Protein AF-V9QMD9-F1 (afdb_monomer_lite)

InterPro domains:
  IPR020828 Glyceraldehyde 3-phosphate dehydrogenase, NAD(P) binding domain [SM00846] (1-86)
  IPR020831 Glyceraldehyde/Erythrose phosphate dehy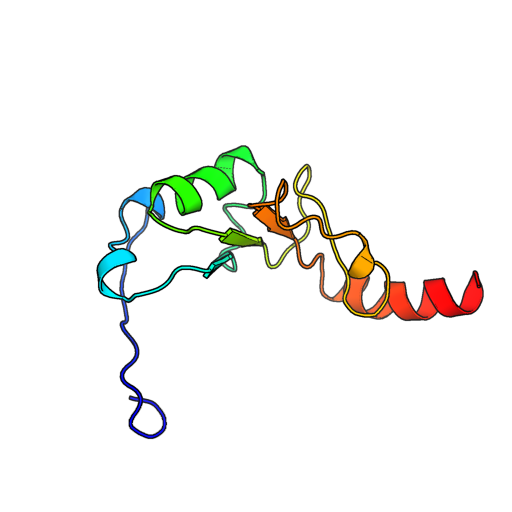drogenase family [PR00078] (44-57)
  IPR020831 Glyceraldehyde/Erythrose phosphate dehydrogenase family [PR00078] (80-98)
  IPR020831 Glyceraldehyde/Erythrose phosphate dehydrogenase family [PTHR10836] (4-100)
  IPR036291 NAD(P)-binding domain superfamily [SSF51735] (3-100)

Structure (mmCIF, N/CA/C/O backbone):
data_AF-V9QMD9-F1
#
_entry.id   AF-V9QMD9-F1
#
loop_
_atom_site.group_PDB
_atom_site.id
_atom_site.type_symbol
_atom_site.label_atom_id
_atom_site.label_alt_id
_atom_site.label_comp_id
_atom_site.label_asym_id
_atom_site.label_entity_id
_atom_site.label_seq_id
_atom_site.pdbx_PDB_ins_code
_atom_site.Cartn_x
_atom_site.Cartn_y
_atom_site.Cartn_z
_atom_site.occupancy
_atom_site.B_iso_or_equiv
_atom_site.auth_seq_id
_atom_site.auth_comp_id
_atom_site.auth_asym_id
_atom_site.auth_atom_id
_atom_site.pdbx_PDB_model_num
ATOM 1 N N . ILE A 1 1 ? 18.654 -17.700 -1.577 1.00 89.75 1 ILE A N 1
ATOM 2 C CA . ILE A 1 1 ? 17.765 -18.884 -1.628 1.00 89.75 1 ILE A CA 1
ATOM 3 C C . ILE A 1 1 ? 17.192 -19.076 -0.236 1.00 89.75 1 ILE A C 1
ATOM 5 O O . ILE A 1 1 ? 17.977 -19.088 0.703 1.00 89.75 1 ILE A O 1
ATOM 9 N N . VAL A 1 2 ? 15.874 -19.193 -0.103 1.00 92.44 2 VAL A N 1
ATOM 10 C CA . VAL A 1 2 ? 15.198 -19.529 1.162 1.00 92.44 2 VAL A CA 1
ATOM 11 C C . VAL A 1 2 ? 14.400 -20.793 0.896 1.00 92.44 2 VAL A C 1
ATOM 13 O O . VAL A 1 2 ? 13.594 -20.795 -0.023 1.00 92.44 2 VAL A O 1
ATOM 16 N N . GLU A 1 3 ? 14.681 -21.885 1.607 1.00 90.56 3 GLU A N 1
ATOM 17 C CA . GLU A 1 3 ? 13.949 -23.156 1.448 1.00 90.56 3 GLU A CA 1
ATOM 18 C C . GLU A 1 3 ? 13.804 -23.619 -0.019 1.00 90.56 3 GLU A C 1
ATOM 20 O O . GLU A 1 3 ? 12.745 -24.042 -0.466 1.00 90.56 3 GLU A O 1
ATOM 25 N N . ARG A 1 4 ? 14.898 -23.531 -0.794 1.00 92.69 4 ARG A N 1
ATOM 26 C CA . ARG A 1 4 ? 14.966 -23.836 -2.245 1.00 92.69 4 ARG A CA 1
ATOM 27 C C . ARG A 1 4 ? 14.215 -22.864 -3.163 1.00 92.69 4 ARG A C 1
ATOM 29 O O . ARG A 1 4 ? 14.305 -23.009 -4.379 1.00 92.69 4 ARG A O 1
ATOM 36 N N . LEU A 1 5 ? 13.572 -21.833 -2.626 1.00 92.75 5 LEU A N 1
ATOM 37 C CA . LEU A 1 5 ? 13.007 -20.741 -3.408 1.00 92.75 5 LEU A CA 1
ATOM 38 C C . LEU A 1 5 ? 14.089 -19.708 -3.730 1.00 92.75 5 LEU A C 1
ATOM 40 O O . LEU A 1 5 ? 14.784 -19.177 -2.851 1.00 92.75 5 LEU A O 1
ATOM 44 N N . ALA A 1 6 ? 14.248 -19.432 -5.022 1.00 91.56 6 ALA A N 1
ATOM 45 C CA . ALA A 1 6 ? 15.075 -18.338 -5.495 1.00 91.56 6 ALA A CA 1
ATOM 46 C C . ALA A 1 6 ? 14.313 -17.017 -5.365 1.00 91.56 6 ALA A C 1
ATOM 48 O O . ALA A 1 6 ? 13.160 -16.914 -5.770 1.00 91.56 6 ALA A O 1
ATOM 49 N N . ILE A 1 7 ? 14.975 -16.011 -4.793 1.00 91.94 7 ILE A N 1
ATOM 50 C CA . ILE A 1 7 ? 14.432 -14.664 -4.612 1.00 91.94 7 ILE A CA 1
ATOM 51 C C . ILE A 1 7 ? 15.322 -13.723 -5.412 1.00 91.94 7 ILE A C 1
ATOM 53 O O . ILE A 1 7 ? 16.536 -13.692 -5.196 1.00 91.94 7 ILE A O 1
ATOM 57 N N . SER A 1 8 ? 14.730 -12.976 -6.341 1.00 91.62 8 SER A N 1
ATOM 58 C CA . SER A 1 8 ? 15.444 -11.945 -7.089 1.00 91.62 8 SER A CA 1
ATOM 59 C C . SER A 1 8 ? 15.760 -10.768 -6.172 1.00 91.62 8 SER A C 1
ATOM 61 O O . SER A 1 8 ? 14.860 -10.183 -5.574 1.00 91.62 8 SER A O 1
ATOM 63 N N . VAL A 1 9 ? 17.038 -10.406 -6.089 1.00 92.00 9 VAL A N 1
ATOM 64 C CA . VAL A 1 9 ? 17.502 -9.213 -5.377 1.00 92.00 9 VAL A CA 1
ATOM 65 C C . VAL A 1 9 ? 17.941 -8.199 -6.420 1.00 92.00 9 VAL A C 1
ATOM 67 O O . VAL A 1 9 ? 18.749 -8.511 -7.291 1.00 92.00 9 VAL A O 1
ATOM 70 N N . LEU A 1 10 ? 17.372 -7.001 -6.353 1.00 90.50 10 LEU A N 1
ATOM 71 C CA . LEU A 1 10 ? 17.616 -5.912 -7.293 1.00 90.50 10 LEU A CA 1
ATOM 72 C C . LEU A 1 10 ? 17.969 -4.659 -6.491 1.00 90.50 10 LEU A C 1
ATOM 74 O O . LEU A 1 10 ? 17.418 -4.446 -5.413 1.00 90.50 10 LEU A O 1
ATOM 78 N N . GLN A 1 11 ? 18.846 -3.814 -7.028 1.00 92.44 11 GLN A N 1
ATOM 79 C CA . GLN A 1 11 ? 19.223 -2.549 -6.404 1.00 92.44 11 GLN A CA 1
ATOM 80 C C . GLN A 1 11 ? 19.013 -1.408 -7.393 1.00 92.44 11 GLN A C 1
ATOM 82 O O . GLN A 1 11 ? 19.705 -1.319 -8.401 1.00 92.44 11 GLN A O 1
ATOM 87 N N . TRP A 1 12 ? 18.051 -0.542 -7.087 1.00 90.81 12 TRP A N 1
ATOM 88 C CA . TRP A 1 12 ? 17.675 0.602 -7.913 1.00 90.81 12 TRP A CA 1
ATOM 89 C C . TRP A 1 12 ? 17.209 1.736 -7.012 1.00 90.81 12 TRP A C 1
ATOM 91 O O . TRP A 1 12 ? 16.557 1.495 -5.998 1.00 90.81 12 TRP A O 1
ATOM 101 N N . MET A 1 13 ? 17.519 2.972 -7.396 1.00 89.50 13 MET A N 1
ATOM 102 C CA . MET A 1 13 ? 17.078 4.147 -6.643 1.00 89.50 13 MET A CA 1
ATOM 103 C C . MET A 1 13 ? 15.654 4.564 -7.027 1.00 89.50 13 MET A C 1
ATOM 105 O O . MET A 1 13 ? 14.844 4.896 -6.162 1.00 89.50 13 MET A O 1
ATOM 109 N N . LYS A 1 14 ? 15.323 4.507 -8.322 1.00 90.25 14 LYS A N 1
ATOM 110 C CA . LYS A 1 14 ? 14.003 4.887 -8.826 1.00 90.25 14 LYS A CA 1
ATOM 111 C C . LYS A 1 14 ? 13.116 3.655 -9.008 1.00 90.25 14 LYS A C 1
ATOM 113 O O . LYS A 1 14 ? 13.493 2.733 -9.732 1.00 90.25 14 LYS A O 1
ATOM 118 N N . PRO A 1 15 ? 11.901 3.637 -8.436 1.00 88.56 15 PRO A N 1
ATOM 119 C CA . PRO A 1 15 ? 11.014 2.488 -8.530 1.00 88.56 15 PRO A CA 1
ATOM 120 C C . PRO A 1 15 ? 10.532 2.224 -9.955 1.00 88.56 15 PRO A C 1
ATOM 122 O O . PRO A 1 15 ? 10.291 1.064 -10.271 1.00 88.56 15 PRO A O 1
ATOM 125 N N . ALA A 1 16 ? 10.403 3.247 -10.802 1.00 87.75 16 ALA A N 1
ATOM 126 C CA . ALA A 1 16 ? 9.961 3.091 -12.188 1.00 87.75 16 ALA A CA 1
ATOM 127 C C . ALA A 1 16 ? 10.955 2.294 -13.056 1.00 87.75 16 ALA A C 1
ATOM 129 O O . ALA A 1 16 ? 10.555 1.693 -14.046 1.00 87.75 16 ALA A O 1
ATOM 130 N N . GLU A 1 17 ? 12.232 2.254 -12.671 1.00 90.50 17 GLU A N 1
ATOM 131 C CA . GLU A 1 17 ? 13.298 1.601 -13.442 1.00 90.50 17 GLU A CA 1
ATOM 132 C C . GLU A 1 17 ? 13.481 0.117 -13.071 1.00 90.50 17 GLU A C 1
ATOM 134 O O . GLU A 1 17 ? 14.190 -0.618 -13.755 1.00 90.50 17 GLU A O 1
ATOM 139 N N . ILE A 1 18 ? 12.830 -0.356 -12.001 1.00 89.25 18 ILE A N 1
ATOM 140 C CA . ILE A 1 18 ? 12.978 -1.738 -11.533 1.00 89.25 18 ILE A CA 1
ATOM 141 C C . ILE A 1 18 ? 12.315 -2.698 -12.534 1.00 89.25 18 ILE A C 1
ATOM 143 O O . ILE A 1 18 ? 11.100 -2.607 -12.734 1.00 89.25 18 ILE A O 1
ATOM 147 N N . PRO A 1 19 ? 13.044 -3.685 -13.092 1.00 83.06 19 PRO A N 1
ATOM 148 C CA . PRO A 1 19 ? 12.512 -4.625 -14.079 1.00 83.06 19 PRO A CA 1
ATOM 149 C C . PRO A 1 19 ? 11.638 -5.715 -13.428 1.00 83.06 19 PRO A C 1
ATOM 151 O O . PRO A 1 19 ? 11.953 -6.905 -13.454 1.00 83.06 19 PRO A O 1
ATOM 154 N N . ARG A 1 20 ? 10.504 -5.328 -12.829 1.00 80.62 20 ARG A N 1
ATOM 155 C CA . ARG A 1 20 ? 9.619 -6.228 -12.060 1.00 80.62 20 ARG A CA 1
ATOM 156 C C . ARG A 1 20 ? 9.003 -7.349 -12.888 1.00 80.62 20 ARG A C 1
ATOM 158 O O . ARG A 1 20 ? 8.746 -8.421 -12.345 1.00 80.62 20 ARG A O 1
ATOM 165 N N . GLY A 1 21 ? 8.814 -7.123 -14.190 1.00 71.56 21 GLY A N 1
ATOM 166 C CA . GLY A 1 21 ? 8.334 -8.146 -15.120 1.00 71.56 21 GLY A CA 1
ATOM 167 C C . GLY A 1 21 ? 9.221 -9.395 -15.131 1.00 71.56 21 GLY A C 1
ATOM 168 O O . GLY A 1 21 ? 8.697 -10.502 -15.169 1.00 71.56 21 GLY A O 1
ATOM 169 N N . TYR A 1 22 ? 10.541 -9.228 -14.988 1.00 65.06 22 TYR A N 1
ATOM 170 C CA . TYR A 1 22 ? 11.491 -10.343 -14.908 1.00 65.06 22 TYR A CA 1
ATOM 171 C C . TYR A 1 22 ? 11.359 -11.136 -13.600 1.00 65.06 22 TYR A C 1
ATOM 173 O O . TYR A 1 22 ? 11.486 -12.355 -13.591 1.00 65.06 22 TYR A O 1
ATOM 181 N N . ALA A 1 23 ? 11.062 -10.451 -12.494 1.00 78.94 23 ALA A N 1
ATOM 182 C CA . ALA A 1 23 ? 10.893 -11.070 -11.180 1.00 78.94 23 ALA A CA 1
ATOM 183 C C . ALA A 1 23 ? 9.481 -11.649 -10.948 1.00 78.94 23 ALA A C 1
ATOM 185 O O . ALA A 1 23 ? 9.220 -12.223 -9.893 1.00 78.94 23 ALA A O 1
ATOM 186 N N . GLY A 1 24 ? 8.541 -11.462 -11.886 1.00 82.56 24 GLY A N 1
ATOM 187 C CA . GLY A 1 24 ? 7.148 -11.905 -11.747 1.00 82.56 24 GLY A CA 1
ATOM 188 C C . GLY A 1 24 ? 6.335 -11.155 -10.678 1.00 82.56 24 GLY A C 1
ATOM 189 O O . GLY A 1 24 ? 5.219 -11.565 -10.349 1.00 82.56 24 GLY A O 1
ATOM 190 N N . ALA A 1 25 ? 6.857 -10.052 -10.132 1.00 86.69 25 ALA A N 1
ATOM 191 C CA . ALA A 1 25 ? 6.245 -9.323 -9.023 1.00 86.69 25 ALA A CA 1
ATOM 192 C C . ALA A 1 25 ? 5.090 -8.425 -9.502 1.00 86.69 25 ALA A C 1
ATOM 194 O O . ALA A 1 25 ? 5.305 -7.333 -10.025 1.00 86.69 25 ALA A O 1
ATOM 195 N N . GLN A 1 26 ? 3.846 -8.879 -9.310 1.00 89.12 26 GLN A N 1
ATOM 196 C CA . GLN A 1 26 ? 2.641 -8.138 -9.723 1.00 89.12 26 GLN A CA 1
ATOM 197 C C . GLN A 1 26 ? 2.064 -7.231 -8.628 1.00 89.12 26 GLN A C 1
ATOM 199 O O . GLN A 1 26 ? 1.417 -6.231 -8.935 1.00 89.12 26 GLN A O 1
ATOM 204 N N . LYS A 1 27 ? 2.260 -7.594 -7.359 1.00 91.88 27 LYS A N 1
ATOM 205 C CA . LYS A 1 27 ? 1.839 -6.817 -6.188 1.00 91.88 27 LYS A CA 1
ATOM 206 C C . LYS A 1 27 ? 3.096 -6.360 -5.466 1.00 91.88 27 LYS A C 1
ATOM 208 O O . LYS A 1 27 ? 3.996 -7.173 -5.269 1.00 91.88 27 LYS A O 1
ATOM 213 N N . VAL A 1 28 ? 3.156 -5.087 -5.106 1.00 93.94 28 VAL A N 1
ATOM 214 C CA . VAL A 1 28 ? 4.330 -4.490 -4.470 1.00 93.94 28 VAL A CA 1
ATOM 215 C C . VAL A 1 28 ? 3.947 -3.921 -3.115 1.00 93.94 28 VAL A C 1
ATOM 217 O O . VAL A 1 28 ? 2.925 -3.253 -2.996 1.00 93.94 28 VAL A O 1
ATOM 220 N N . ASP A 1 29 ? 4.780 -4.192 -2.120 1.00 95.31 29 ASP A N 1
ATOM 221 C CA . ASP A 1 29 ? 4.758 -3.512 -0.830 1.00 95.31 29 ASP A CA 1
ATOM 222 C C . ASP A 1 29 ? 5.753 -2.343 -0.888 1.00 95.31 29 ASP A C 1
ATOM 224 O O . ASP A 1 29 ? 6.933 -2.521 -1.205 1.00 95.31 29 ASP A O 1
ATOM 228 N N . GLU A 1 30 ? 5.250 -1.133 -0.686 1.00 95.62 30 GLU A N 1
ATOM 229 C CA . GLU A 1 30 ? 6.031 0.088 -0.570 1.00 95.62 30 GLU A CA 1
ATOM 230 C C . GLU A 1 30 ? 6.363 0.287 0.907 1.00 95.62 30 GLU A C 1
ATOM 232 O O . GLU A 1 30 ? 5.569 0.835 1.673 1.00 95.62 30 GLU A O 1
ATOM 237 N N . SER A 1 31 ? 7.551 -0.178 1.288 1.00 96.25 31 SER A N 1
ATOM 238 C CA . SER A 1 31 ? 8.047 -0.113 2.665 1.00 96.25 31 SER A CA 1
ATOM 239 C C . SER A 1 31 ? 9.281 0.780 2.822 1.00 96.25 31 SER A C 1
ATOM 241 O O . SER A 1 31 ? 9.995 0.691 3.820 1.00 96.25 31 SER A O 1
ATOM 243 N N . THR A 1 32 ? 9.566 1.639 1.838 1.00 95.25 32 THR A N 1
ATOM 244 C CA . THR A 1 32 ? 10.666 2.615 1.918 1.00 95.25 32 THR A CA 1
ATOM 245 C C . THR A 1 32 ? 10.270 3.858 2.710 1.00 95.25 32 THR A C 1
ATOM 247 O O . THR A 1 32 ? 11.140 4.551 3.232 1.00 95.25 32 THR A O 1
ATOM 250 N N . GLY A 1 33 ? 8.968 4.161 2.791 1.00 94.12 33 GLY A N 1
ATOM 251 C CA . GLY A 1 33 ? 8.449 5.351 3.464 1.00 94.12 33 GLY A CA 1
ATOM 252 C C . GLY A 1 33 ? 8.529 6.630 2.624 1.00 94.12 33 GLY A C 1
ATOM 253 O O . GLY A 1 33 ? 8.197 7.708 3.115 1.00 94.12 33 GLY A O 1
ATOM 254 N N . VAL A 1 34 ? 8.972 6.539 1.366 1.00 94.31 34 VAL A N 1
ATOM 255 C CA . VAL A 1 34 ? 9.171 7.697 0.477 1.00 94.31 34 VAL A CA 1
ATOM 256 C C . VAL A 1 34 ? 7.971 7.919 -0.448 1.00 94.31 34 VAL A C 1
ATOM 258 O O . VAL A 1 34 ? 7.628 9.067 -0.758 1.00 94.31 34 VAL A O 1
ATOM 261 N N . TYR A 1 35 ? 7.304 6.843 -0.875 1.00 95.00 35 TYR A N 1
ATOM 262 C CA . TYR A 1 35 ? 6.262 6.871 -1.905 1.00 95.00 35 TYR A CA 1
ATOM 263 C C . TYR A 1 35 ? 4.869 6.704 -1.293 1.00 95.00 35 TYR A C 1
ATOM 265 O O . TYR A 1 35 ? 4.125 5.789 -1.628 1.00 95.00 35 TYR A O 1
ATOM 273 N N . LEU A 1 36 ? 4.528 7.613 -0.377 1.00 95.94 36 LEU A N 1
ATOM 274 C CA . LEU A 1 36 ? 3.332 7.484 0.457 1.00 95.94 36 LEU A CA 1
ATOM 275 C C . LEU A 1 36 ? 2.048 8.008 -0.188 1.00 95.94 36 LEU A C 1
ATOM 277 O O . LEU A 1 36 ? 0.974 7.558 0.195 1.00 95.94 36 LEU A O 1
ATOM 281 N N . SER A 1 37 ? 2.127 8.962 -1.118 1.00 96.19 37 SER A N 1
ATOM 282 C CA . SER A 1 37 ? 0.941 9.523 -1.779 1.00 96.19 37 SER A CA 1
ATOM 283 C C . SER A 1 37 ? 0.547 8.745 -3.030 1.00 96.19 37 SER A C 1
ATOM 285 O O . SER A 1 37 ? 1.384 8.042 -3.598 1.00 96.19 37 SER A O 1
ATOM 287 N N . ILE A 1 38 ? -0.685 8.919 -3.517 1.00 95.31 38 ILE A N 1
ATOM 288 C CA . ILE A 1 38 ? -1.147 8.304 -4.776 1.00 95.31 38 ILE A CA 1
ATOM 289 C C . ILE A 1 38 ? -0.200 8.663 -5.926 1.00 95.31 38 ILE A C 1
ATOM 291 O O . ILE A 1 38 ? 0.226 7.785 -6.678 1.00 95.31 38 ILE A O 1
ATOM 295 N N . GLU A 1 39 ? 0.168 9.940 -6.044 1.00 95.06 39 GLU A N 1
ATOM 296 C CA . GLU A 1 39 ? 1.064 10.430 -7.097 1.00 95.06 39 GLU A CA 1
ATOM 297 C C . GLU A 1 39 ? 2.435 9.744 -7.041 1.00 95.06 39 GLU A C 1
ATOM 299 O O . GLU A 1 39 ? 2.901 9.189 -8.036 1.00 95.06 39 GLU A O 1
ATOM 304 N N . LYS A 1 40 ? 3.067 9.710 -5.862 1.00 94.75 40 LYS A N 1
ATOM 305 C CA . LYS A 1 40 ? 4.389 9.096 -5.707 1.00 94.75 40 LYS A CA 1
ATOM 306 C C . LYS A 1 40 ? 4.325 7.581 -5.891 1.00 94.75 40 LYS A C 1
ATOM 308 O O . LYS A 1 40 ? 5.153 7.012 -6.602 1.00 94.75 40 LYS A O 1
ATOM 313 N N . ALA A 1 41 ? 3.329 6.924 -5.301 1.00 95.44 41 ALA A N 1
ATOM 314 C CA . ALA A 1 41 ? 3.133 5.483 -5.414 1.00 95.44 41 ALA A CA 1
ATOM 315 C C . ALA A 1 41 ? 2.793 5.043 -6.851 1.00 95.44 41 ALA A C 1
ATOM 317 O O . ALA A 1 41 ? 3.098 3.916 -7.247 1.00 95.44 41 ALA A O 1
ATOM 318 N N . SER A 1 42 ? 2.244 5.940 -7.677 1.00 93.75 42 SER A N 1
ATOM 319 C CA . SER A 1 42 ? 1.992 5.673 -9.099 1.00 93.75 42 SER A CA 1
ATOM 320 C C . SER A 1 42 ? 3.274 5.381 -9.885 1.00 93.75 42 SER A C 1
ATOM 322 O O . SER A 1 42 ? 3.222 4.641 -10.866 1.00 93.75 42 SER A O 1
ATOM 324 N N . ALA A 1 43 ? 4.443 5.848 -9.427 1.00 93.25 43 ALA A N 1
ATOM 325 C CA . ALA A 1 43 ? 5.729 5.477 -10.023 1.00 93.25 43 ALA A CA 1
ATOM 326 C C . ALA A 1 43 ? 6.014 3.963 -9.929 1.00 93.25 43 ALA A C 1
ATOM 328 O O . ALA A 1 43 ? 6.682 3.399 -10.796 1.00 93.25 43 ALA A O 1
ATOM 329 N N . LEU A 1 44 ? 5.486 3.275 -8.907 1.00 92.69 44 LEU A N 1
ATOM 330 C CA . LEU A 1 44 ? 5.600 1.819 -8.789 1.00 92.69 44 LEU A CA 1
ATOM 331 C C . LEU A 1 44 ? 4.686 1.098 -9.792 1.00 92.69 44 LEU A C 1
ATOM 333 O O . LEU A 1 44 ? 5.086 0.072 -10.343 1.00 92.69 44 LEU A O 1
ATOM 337 N N . ILE A 1 45 ? 3.498 1.652 -10.063 1.00 92.31 45 ILE A N 1
ATOM 338 C CA . ILE A 1 45 ? 2.576 1.150 -11.095 1.00 92.31 45 ILE A CA 1
ATOM 339 C C . ILE A 1 45 ? 3.190 1.317 -12.489 1.00 92.31 45 ILE A C 1
ATOM 341 O O . ILE A 1 45 ? 3.220 0.367 -13.269 1.00 92.31 45 ILE A O 1
ATOM 345 N N . GLN A 1 46 ? 3.761 2.491 -12.778 1.00 90.00 46 GLN A N 1
ATOM 346 C CA . GLN A 1 46 ? 4.502 2.746 -14.020 1.00 90.00 46 GLN A CA 1
ATOM 347 C C . GLN A 1 46 ? 5.691 1.788 -14.183 1.00 90.00 46 GLN A C 1
ATOM 349 O O . GLN A 1 46 ? 5.948 1.307 -15.281 1.00 90.00 46 GLN A O 1
ATOM 354 N N . GLY A 1 47 ? 6.356 1.433 -13.079 1.00 87.44 47 GLY A N 1
ATOM 355 C CA . GLY A 1 47 ? 7.399 0.404 -13.027 1.00 87.44 47 GLY A CA 1
ATOM 356 C C . GLY A 1 47 ? 6.897 -1.045 -13.136 1.00 87.44 47 GLY A C 1
ATOM 357 O O . GLY A 1 47 ? 7.618 -1.970 -12.749 1.00 87.44 47 GLY A O 1
ATOM 358 N N . GLY A 1 48 ? 5.660 -1.260 -13.594 1.00 88.62 48 GLY A N 1
ATOM 359 C CA . GLY A 1 48 ? 5.094 -2.572 -13.910 1.00 88.62 48 GLY A CA 1
ATOM 360 C C . GLY A 1 48 ? 4.333 -3.264 -12.777 1.00 88.62 48 GLY A C 1
ATOM 361 O O . GLY A 1 48 ? 3.889 -4.399 -12.961 1.00 88.62 48 GLY A O 1
ATOM 362 N N . ALA A 1 49 ? 4.158 -2.627 -11.613 1.00 91.88 49 ALA A N 1
ATOM 363 C CA . ALA A 1 49 ? 3.293 -3.174 -10.571 1.00 91.88 49 ALA A CA 1
ATOM 364 C C . ALA A 1 49 ? 1.817 -3.073 -10.989 1.00 91.88 49 ALA A C 1
ATOM 366 O O . ALA A 1 49 ? 1.365 -2.044 -11.481 1.00 91.88 49 ALA A O 1
ATOM 367 N N . LYS A 1 50 ? 1.029 -4.123 -10.745 1.00 92.25 50 LYS A N 1
ATOM 368 C CA . LYS A 1 50 ? -0.430 -4.080 -10.943 1.00 92.25 50 LYS A CA 1
ATOM 369 C C . LYS A 1 50 ? -1.152 -3.491 -9.737 1.00 92.25 50 LYS A C 1
ATOM 371 O O . LYS A 1 50 ? -2.226 -2.915 -9.886 1.00 92.25 50 LYS A O 1
ATOM 376 N N . ARG A 1 51 ? -0.598 -3.696 -8.538 1.00 93.94 51 ARG A N 1
ATOM 377 C CA . ARG A 1 51 ? -1.122 -3.162 -7.276 1.00 93.94 51 ARG A CA 1
ATOM 378 C C . ARG A 1 51 ? 0.009 -2.800 -6.328 1.00 93.94 51 ARG A C 1
ATOM 380 O O . ARG A 1 51 ? 1.035 -3.484 -6.317 1.00 93.94 51 ARG A O 1
ATOM 387 N N . VAL A 1 52 ? -0.221 -1.780 -5.512 1.00 95.81 52 VAL A N 1
ATOM 388 C CA . VAL A 1 52 ? 0.718 -1.298 -4.496 1.00 95.81 52 VAL A CA 1
ATOM 389 C C . VAL A 1 52 ? 0.016 -1.237 -3.144 1.00 95.81 52 VAL A C 1
ATOM 391 O O . VAL A 1 52 ? -1.100 -0.728 -3.042 1.00 95.81 52 VAL A O 1
ATOM 394 N N . VAL A 1 53 ? 0.677 -1.756 -2.114 1.00 97.06 53 VAL A N 1
ATOM 395 C CA . VAL A 1 53 ? 0.304 -1.566 -0.712 1.00 97.06 53 VAL A CA 1
ATOM 396 C C . VAL A 1 53 ? 1.364 -0.680 -0.077 1.00 97.06 53 VAL A C 1
ATOM 398 O O . VAL A 1 53 ? 2.537 -1.012 -0.131 1.00 97.06 53 VAL A O 1
ATOM 401 N N . VAL A 1 54 ? 0.969 0.446 0.500 1.00 97.69 54 VAL A N 1
ATOM 402 C CA . VAL A 1 54 ? 1.858 1.342 1.241 1.00 97.69 54 VAL A CA 1
ATOM 403 C C . VAL A 1 54 ? 1.881 0.907 2.703 1.00 97.69 54 VAL A C 1
ATOM 405 O O . VAL A 1 54 ? 0.827 0.799 3.332 1.00 97.69 54 VAL A O 1
ATOM 408 N N . SER A 1 55 ? 3.066 0.669 3.267 1.00 97.06 55 SER A N 1
ATOM 409 C CA . SER A 1 55 ? 3.221 0.128 4.627 1.00 97.06 55 SER A CA 1
ATOM 410 C C . SER A 1 55 ? 3.126 1.182 5.744 1.00 97.06 55 SER A C 1
ATOM 412 O O . SER A 1 55 ? 3.530 0.927 6.881 1.00 97.06 55 SER A O 1
ATOM 414 N N . ALA A 1 56 ? 2.676 2.392 5.419 1.00 95.50 56 ALA A N 1
ATOM 415 C CA . ALA A 1 56 ? 2.661 3.542 6.312 1.00 95.50 56 ALA A CA 1
ATOM 416 C C . ALA A 1 56 ? 1.439 4.439 6.046 1.00 95.50 56 ALA A C 1
ATOM 418 O O . ALA A 1 56 ? 0.818 4.335 4.979 1.00 95.50 56 ALA A O 1
ATOM 419 N N . PRO A 1 57 ? 1.088 5.335 6.992 1.00 94.00 57 PRO A N 1
ATOM 420 C CA . PRO A 1 57 ? 0.044 6.328 6.784 1.00 94.00 57 PRO A CA 1
ATOM 421 C C . PRO A 1 57 ? 0.289 7.157 5.532 1.00 94.00 57 PRO A C 1
ATOM 423 O O . PRO A 1 57 ? 1.412 7.579 5.255 1.00 94.00 57 PRO A O 1
ATOM 426 N N . SER A 1 58 ? -0.792 7.415 4.810 1.00 94.00 58 SER A N 1
ATOM 427 C CA . SER A 1 58 ? -0.780 8.216 3.599 1.00 94.00 58 SER A CA 1
ATOM 428 C C . SER A 1 58 ? -1.709 9.419 3.748 1.00 94.00 58 SER A C 1
ATOM 430 O O . SER A 1 58 ? -2.734 9.302 4.425 1.00 94.00 58 SER A O 1
ATOM 432 N N . PRO A 1 59 ? -1.379 10.567 3.131 1.00 91.31 59 PRO A N 1
ATOM 433 C CA . PRO A 1 59 ? -2.280 11.714 3.098 1.00 91.31 59 PRO A CA 1
ATOM 434 C C . PRO A 1 59 ? -3.538 11.483 2.242 1.00 91.31 59 PRO A C 1
ATOM 436 O O . PRO A 1 59 ? -4.576 12.064 2.545 1.00 91.31 59 PRO A O 1
ATOM 439 N N . ASP A 1 60 ? -3.457 10.675 1.181 1.00 95.00 60 ASP A N 1
ATOM 440 C CA . ASP A 1 60 ? -4.493 10.571 0.140 1.00 95.00 60 ASP A CA 1
ATOM 441 C C . ASP A 1 60 ? -4.807 9.129 -0.302 1.00 95.00 60 ASP A C 1
ATOM 443 O O . ASP A 1 60 ? -5.869 8.880 -0.874 1.00 95.00 60 ASP A O 1
ATOM 447 N N . VAL A 1 61 ? -3.932 8.159 -0.020 1.00 95.50 61 VAL A N 1
ATOM 448 C CA . VAL A 1 61 ? -4.171 6.748 -0.341 1.00 95.50 61 VAL A CA 1
ATOM 449 C C . VAL A 1 61 ? -5.201 6.159 0.635 1.00 95.50 61 VAL A C 1
ATOM 451 O O . VAL A 1 61 ? -5.009 6.251 1.852 1.00 95.50 61 VAL A O 1
ATOM 454 N N . PRO A 1 62 ? -6.257 5.478 0.142 1.00 96.19 62 PRO A N 1
ATOM 455 C CA . PRO A 1 62 ? -7.222 4.790 0.995 1.00 96.19 62 PRO A CA 1
ATOM 456 C C . PRO A 1 62 ? -6.554 3.808 1.968 1.00 96.19 62 PRO A C 1
ATOM 458 O O . PRO A 1 62 ? -5.776 2.943 1.557 1.00 96.19 62 PRO A O 1
ATOM 461 N N . MET A 1 63 ? -6.867 3.945 3.259 1.00 96.12 63 MET A N 1
ATOM 462 C CA . MET A 1 63 ? -6.270 3.166 4.347 1.00 96.12 63 MET A CA 1
ATOM 463 C C . MET A 1 63 ? -7.203 2.073 4.861 1.00 96.12 63 MET A C 1
ATOM 465 O O . MET A 1 63 ? -8.378 2.318 5.156 1.00 96.12 63 MET A O 1
ATOM 469 N N . PHE A 1 64 ? -6.643 0.881 5.046 1.00 97.44 64 PHE A N 1
ATOM 470 C CA . PHE A 1 64 ? -7.367 -0.282 5.538 1.00 97.44 64 PHE A CA 1
ATOM 471 C C . PHE A 1 64 ? -6.633 -0.942 6.698 1.00 97.44 64 PHE A C 1
ATOM 473 O O . PHE A 1 64 ? -5.406 -1.005 6.729 1.00 97.44 64 PHE A O 1
ATOM 480 N N . VAL A 1 65 ? -7.419 -1.441 7.646 1.00 97.25 65 VAL A N 1
ATOM 481 C CA . VAL A 1 65 ? -6.981 -2.274 8.759 1.00 97.25 65 VAL A CA 1
ATOM 482 C C . VAL A 1 65 ? -7.748 -3.584 8.688 1.00 97.25 65 VAL A C 1
ATOM 484 O O . VAL A 1 65 ? -8.984 -3.617 8.683 1.00 97.25 65 VAL A O 1
ATOM 487 N N . MET A 1 66 ? -6.990 -4.675 8.645 1.00 96.00 66 MET A N 1
ATOM 488 C CA . MET A 1 66 ? -7.540 -6.023 8.647 1.00 96.00 66 MET A CA 1
ATOM 489 C C . MET A 1 66 ? -8.263 -6.296 9.971 1.00 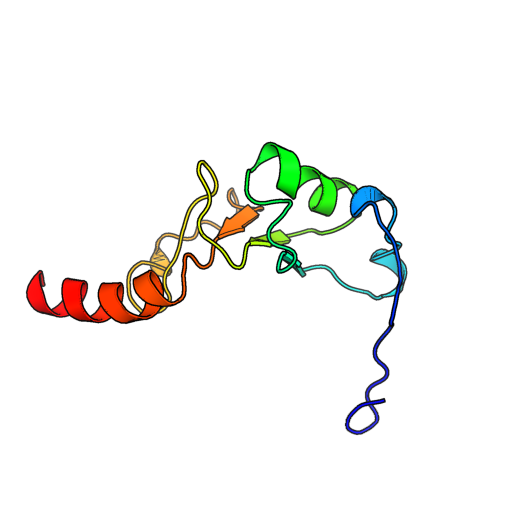96.00 66 MET A C 1
ATOM 491 O O . MET A 1 66 ? -7.725 -6.050 11.046 1.00 96.00 66 MET A O 1
ATOM 495 N N . GLY A 1 67 ? -9.487 -6.810 9.890 1.00 93.19 67 GLY A N 1
ATOM 496 C CA . GLY A 1 67 ? -10.378 -7.009 11.033 1.00 93.19 67 GLY A CA 1
ATOM 497 C C . GLY A 1 67 ? -11.224 -5.785 11.407 1.00 93.19 67 GLY A C 1
ATOM 498 O O . GLY A 1 67 ? -12.039 -5.897 12.317 1.00 93.19 67 GLY A O 1
ATOM 499 N N . ALA A 1 68 ? -11.075 -4.645 10.720 1.00 95.25 68 ALA A N 1
ATOM 500 C CA . ALA A 1 68 ? -11.835 -3.429 11.009 1.00 95.25 68 ALA A CA 1
ATOM 501 C C . ALA A 1 68 ? -12.649 -2.911 9.811 1.00 95.25 68 ALA A C 1
ATOM 503 O O . ALA A 1 68 ? -13.848 -2.684 9.960 1.00 95.25 68 ALA A O 1
ATOM 504 N N . ASN A 1 69 ? -12.023 -2.697 8.646 1.00 95.62 69 ASN A N 1
ATOM 505 C CA . ASN A 1 69 ? -12.682 -2.093 7.473 1.00 95.62 69 ASN A CA 1
ATOM 506 C C . ASN A 1 69 ? -12.239 -2.677 6.114 1.00 95.62 69 ASN A C 1
ATOM 508 O O . ASN A 1 69 ? -12.448 -2.046 5.075 1.00 95.62 69 ASN A O 1
ATOM 512 N N . GLN A 1 70 ? -11.598 -3.849 6.102 1.00 94.81 70 GLN A N 1
ATOM 513 C CA . GLN A 1 70 ? -11.076 -4.503 4.892 1.00 94.81 70 GLN A CA 1
ATOM 514 C C . GLN A 1 70 ? -12.156 -4.883 3.868 1.00 94.81 70 GLN A C 1
ATOM 516 O O . GLN A 1 70 ? -11.864 -5.026 2.685 1.00 94.81 70 GLN A O 1
ATOM 521 N N . ASP A 1 71 ? -13.403 -5.032 4.309 1.00 95.12 71 ASP A N 1
ATOM 522 C CA . ASP A 1 71 ? -14.583 -5.277 3.476 1.00 95.12 71 ASP A CA 1
ATOM 523 C C . ASP A 1 71 ? -14.880 -4.120 2.508 1.00 95.12 71 ASP A C 1
ATOM 525 O O . ASP A 1 71 ? -15.522 -4.321 1.481 1.00 95.12 71 ASP A O 1
ATOM 529 N N . LYS A 1 72 ? -14.360 -2.921 2.795 1.00 96.06 72 LYS A N 1
ATOM 530 C CA . LYS A 1 72 ? -14.534 -1.719 1.966 1.00 96.06 72 LYS A CA 1
ATOM 531 C C . LYS A 1 72 ? -13.512 -1.596 0.835 1.00 96.06 72 LYS A C 1
ATOM 533 O O . LYS A 1 72 ? -13.557 -0.623 0.082 1.00 96.06 72 LYS A O 1
ATOM 538 N N . ILE A 1 73 ? -12.567 -2.531 0.725 1.00 95.25 73 ILE A N 1
ATOM 539 C CA . ILE A 1 73 ? -11.606 -2.544 -0.380 1.00 95.25 73 ILE A CA 1
ATOM 540 C C . ILE A 1 73 ? -12.367 -2.863 -1.668 1.00 95.25 73 ILE A C 1
ATOM 542 O O . ILE A 1 73 ? -12.960 -3.931 -1.784 1.00 95.25 73 ILE A O 1
ATOM 546 N N . ASP A 1 74 ? -12.293 -1.969 -2.657 1.00 95.00 74 ASP A N 1
ATOM 547 C CA . ASP A 1 74 ? -12.787 -2.210 -4.016 1.00 95.00 74 ASP A CA 1
ATOM 548 C C . ASP A 1 74 ? -11.606 -2.527 -4.949 1.00 95.00 74 ASP A C 1
ATOM 550 O O . ASP A 1 74 ? -10.929 -1.610 -5.431 1.00 95.00 74 ASP A O 1
ATOM 554 N N . PRO A 1 75 ? -11.342 -3.809 -5.269 1.00 90.56 75 PRO A N 1
ATOM 555 C CA . PRO A 1 75 ? -10.213 -4.179 -6.108 1.00 90.56 75 PRO A CA 1
ATOM 556 C C . PRO A 1 75 ? -10.337 -3.673 -7.547 1.00 90.56 75 PRO A C 1
ATOM 558 O O . PRO A 1 75 ? -9.325 -3.649 -8.250 1.00 90.56 75 PRO A O 1
ATOM 561 N N . SER A 1 76 ? -11.532 -3.310 -8.016 1.00 92.38 76 SER A N 1
ATOM 562 C CA . SER A 1 76 ? -11.728 -2.818 -9.383 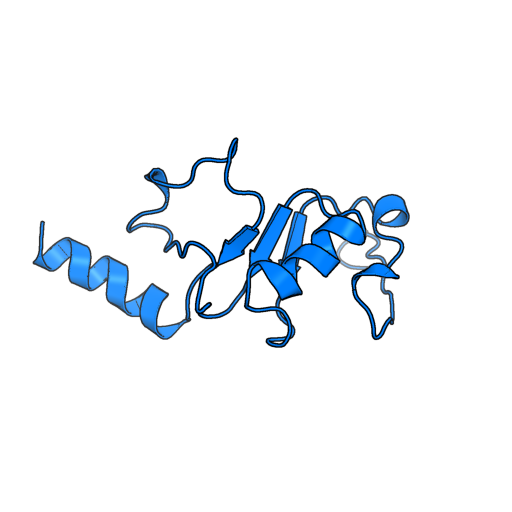1.00 92.38 76 SER A CA 1
ATOM 563 C C . SER A 1 76 ? -11.275 -1.366 -9.548 1.00 92.38 76 SER A C 1
ATOM 565 O O . SER A 1 76 ? -10.829 -0.985 -10.628 1.00 92.38 76 SER A O 1
ATOM 567 N N . ARG A 1 77 ? -11.321 -0.575 -8.468 1.00 91.62 77 ARG A N 1
ATOM 568 C CA . ARG A 1 77 ? -10.987 0.859 -8.474 1.00 91.62 77 ARG A CA 1
ATOM 569 C C . ARG A 1 77 ? -9.710 1.191 -7.709 1.00 91.62 77 ARG A C 1
ATOM 571 O O . ARG A 1 77 ? -9.050 2.175 -8.028 1.00 91.62 77 ARG A O 1
ATOM 578 N N . MET A 1 78 ? -9.353 0.386 -6.711 1.00 94.38 78 MET A N 1
ATOM 579 C CA . MET A 1 78 ? -8.226 0.647 -5.817 1.00 94.38 78 MET A CA 1
ATOM 580 C C . MET A 1 78 ? -7.002 -0.167 -6.239 1.00 94.38 78 MET A C 1
ATOM 582 O O . MET A 1 78 ? -6.867 -1.359 -5.944 1.00 94.38 78 MET A O 1
ATOM 586 N N . THR A 1 79 ? -6.092 0.484 -6.959 1.00 95.56 79 THR A N 1
ATOM 587 C CA . THR A 1 79 ? -4.790 -0.083 -7.352 1.00 95.56 79 THR A CA 1
ATOM 588 C C . THR A 1 79 ? -3.697 0.208 -6.327 1.00 95.56 79 THR A C 1
ATOM 590 O O . THR A 1 79 ? -2.752 -0.571 -6.213 1.00 95.56 79 THR A O 1
ATOM 593 N N . ILE A 1 80 ? -3.846 1.290 -5.561 1.00 96.56 80 ILE A N 1
ATOM 594 C CA . ILE A 1 80 ? -2.932 1.723 -4.505 1.00 96.56 80 ILE A CA 1
ATOM 595 C C . ILE A 1 80 ? -3.746 1.839 -3.216 1.00 96.56 80 ILE A C 1
ATOM 597 O O . ILE A 1 80 ? -4.764 2.530 -3.186 1.00 96.56 80 ILE A O 1
ATOM 601 N N . VAL A 1 81 ? -3.314 1.138 -2.172 1.00 97.31 81 VAL A N 1
ATOM 602 C CA . VAL A 1 81 ? -3.935 1.156 -0.838 1.00 97.31 81 VAL A CA 1
ATOM 603 C C . VAL A 1 81 ? -2.856 1.274 0.230 1.00 97.31 81 VAL A C 1
ATOM 605 O O . VAL A 1 81 ? -1.703 0.950 -0.029 1.00 97.31 81 VAL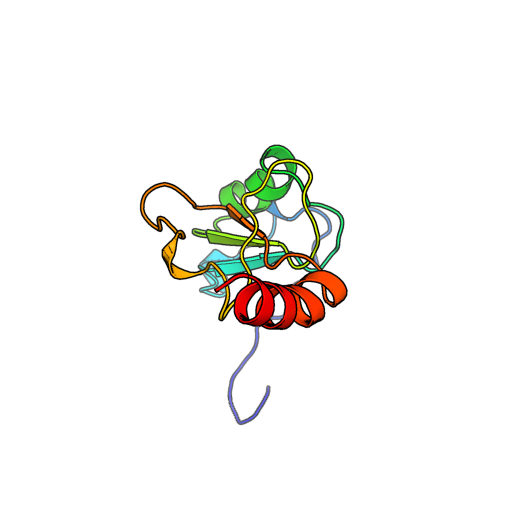 A O 1
ATOM 608 N N . SER A 1 82 ? -3.205 1.722 1.431 1.00 97.44 82 SER A N 1
ATOM 609 C CA . SER A 1 82 ? -2.290 1.778 2.571 1.00 97.44 82 SER A CA 1
ATOM 610 C C . SER A 1 82 ? -2.748 0.822 3.668 1.00 97.44 82 SER A C 1
ATOM 612 O O . SER A 1 82 ? -3.935 0.743 3.986 1.00 97.44 82 SER A O 1
ATOM 614 N N . ASN A 1 83 ? -1.791 0.119 4.274 1.00 97.44 83 ASN A N 1
ATOM 615 C CA . ASN A 1 83 ? -2.010 -0.732 5.444 1.00 97.44 83 ASN A CA 1
ATOM 616 C C . ASN A 1 83 ? -1.951 0.063 6.768 1.00 97.44 83 ASN A C 1
ATOM 618 O O . ASN A 1 83 ? -1.734 -0.506 7.838 1.00 97.44 83 ASN A O 1
ATOM 622 N N . ALA A 1 84 ? -2.112 1.389 6.695 1.00 97.06 84 ALA A N 1
ATOM 623 C CA . ALA A 1 84 ? -2.049 2.320 7.818 1.00 97.06 84 ALA A CA 1
ATOM 624 C C . ALA A 1 84 ? -0.727 2.222 8.616 1.00 97.06 84 ALA A C 1
ATOM 626 O O . ALA A 1 84 ? 0.315 1.843 8.085 1.00 97.06 84 ALA A O 1
ATOM 627 N N . SER A 1 85 ? -0.741 2.629 9.892 1.00 97.12 85 SER A N 1
ATOM 628 C CA . SER A 1 85 ? 0.404 2.477 10.805 1.00 97.12 85 SER A CA 1
ATOM 629 C C . SER A 1 85 ? 0.252 1.271 11.729 1.00 97.12 85 SER A C 1
ATOM 631 O O . SER A 1 85 ? -0.856 0.781 11.965 1.00 97.12 85 SER A O 1
ATOM 633 N N . ARG A 1 86 ? 1.355 0.861 12.367 1.00 96.81 86 ARG A N 1
ATOM 634 C CA . ARG A 1 86 ? 1.334 -0.129 13.456 1.00 96.81 86 ARG A CA 1
ATOM 635 C C . ARG A 1 86 ? 0.377 0.270 14.585 1.00 96.81 86 ARG A C 1
ATOM 637 O O . ARG A 1 86 ? -0.376 -0.568 15.069 1.00 96.81 86 ARG A O 1
ATOM 644 N N . THR A 1 87 ? 0.387 1.540 14.987 1.00 97.69 87 THR A N 1
ATOM 645 C CA . THR A 1 87 ? -0.483 2.052 16.056 1.00 97.69 87 THR A CA 1
ATOM 646 C C . THR A 1 87 ? -1.953 1.985 15.650 1.00 97.69 87 THR A C 1
ATOM 648 O O . THR A 1 87 ? -2.786 1.548 16.438 1.00 97.69 87 THR A O 1
ATOM 651 N N . THR A 1 88 ? -2.270 2.335 14.400 1.00 96.81 88 THR A N 1
ATOM 652 C CA . THR A 1 88 ? -3.635 2.250 13.858 1.00 96.81 88 THR A CA 1
ATOM 653 C C . THR A 1 88 ? -4.127 0.804 13.818 1.00 96.81 88 THR A C 1
ATOM 655 O O . THR A 1 88 ? -5.249 0.541 14.237 1.00 96.81 88 THR A O 1
ATOM 658 N N . ASN A 1 89 ? -3.282 -0.137 13.387 1.00 97.50 89 ASN A N 1
ATOM 659 C CA . ASN A 1 89 ? -3.623 -1.563 13.368 1.00 97.50 89 ASN A CA 1
ATOM 660 C C . ASN A 1 89 ? -3.865 -2.130 14.776 1.00 97.50 89 ASN A C 1
ATOM 662 O O . ASN A 1 89 ? -4.707 -3.005 14.940 1.00 97.50 89 ASN A O 1
ATOM 666 N N . CYS A 1 90 ? -3.160 -1.626 15.792 1.00 96.19 90 CYS A N 1
ATOM 667 C CA . CYS A 1 90 ? -3.386 -2.019 17.184 1.00 96.19 90 CYS A CA 1
ATOM 668 C C . CYS A 1 90 ? -4.718 -1.472 17.725 1.00 96.19 90 CYS A C 1
ATOM 670 O O . CYS A 1 90 ? -5.480 -2.188 18.370 1.00 96.19 90 CYS A O 1
ATOM 672 N N . LEU A 1 91 ? -5.007 -0.196 17.456 1.00 96.62 91 LEU A N 1
ATOM 673 C CA . LEU A 1 91 ? -6.128 0.504 18.078 1.00 96.62 91 LEU A CA 1
ATOM 674 C C 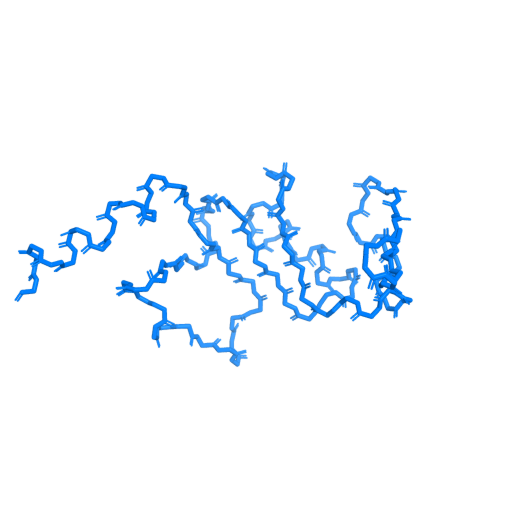. LEU A 1 91 ? -7.472 0.263 17.376 1.00 96.62 91 LEU A C 1
ATOM 676 O O . LEU A 1 91 ? -8.498 0.188 18.046 1.00 96.62 91 LEU A O 1
ATOM 680 N N . ALA A 1 92 ? -7.495 0.159 16.046 1.00 96.38 92 ALA A N 1
ATOM 681 C CA . ALA A 1 92 ? -8.748 0.133 15.290 1.00 96.38 92 ALA A CA 1
ATOM 682 C C . ALA A 1 92 ? -9.670 -1.058 15.633 1.00 96.38 92 ALA A C 1
ATOM 684 O O . ALA A 1 92 ? -10.866 -0.818 15.805 1.00 96.38 92 ALA A O 1
ATOM 685 N N . PRO A 1 93 ? -9.178 -2.304 15.813 1.00 94.12 93 PRO A N 1
ATOM 686 C CA . PRO A 1 93 ? -10.032 -3.411 16.246 1.00 94.12 93 PRO A CA 1
ATOM 687 C C . PRO A 1 93 ? -10.638 -3.191 17.639 1.00 94.12 93 PRO A C 1
ATOM 689 O O . PRO A 1 93 ? -11.807 -3.494 17.851 1.00 94.12 93 PRO A O 1
ATOM 692 N N . LEU A 1 94 ? -9.875 -2.611 18.575 1.00 95.81 94 LEU A N 1
ATOM 693 C CA . LEU A 1 94 ? -10.371 -2.287 19.918 1.00 95.81 94 LEU A CA 1
ATOM 694 C C . LEU A 1 94 ? -11.459 -1.212 19.867 1.00 95.81 94 LEU A C 1
ATOM 696 O O . LEU A 1 94 ? -12.508 -1.362 20.486 1.00 95.81 94 LEU A O 1
ATOM 700 N N . ALA A 1 95 ? -11.221 -0.144 19.101 1.00 95.25 95 ALA A N 1
ATOM 701 C CA . ALA A 1 95 ? -12.192 0.929 18.924 1.00 95.25 95 ALA A CA 1
ATOM 702 C C . ALA A 1 95 ? -13.494 0.419 18.288 1.00 95.25 95 ALA A C 1
ATOM 704 O O . ALA A 1 95 ? -14.568 0.818 18.724 1.00 95.25 95 ALA A O 1
ATOM 705 N N . LYS A 1 96 ? -13.399 -0.497 17.313 1.00 93.12 96 LYS A N 1
ATOM 706 C CA . LYS A 1 96 ? -14.561 -1.132 16.684 1.00 93.12 96 LYS A CA 1
ATOM 707 C C . LYS A 1 96 ? -15.425 -1.881 17.701 1.00 93.12 96 LYS A C 1
ATOM 709 O O . LYS A 1 96 ? -16.618 -1.635 17.750 1.00 93.12 96 LYS A O 1
ATOM 714 N N . VAL A 1 97 ? -14.828 -2.727 18.544 1.00 95.38 97 VAL A N 1
ATOM 715 C CA . VAL A 1 97 ? -15.575 -3.493 19.565 1.00 95.38 97 VAL A CA 1
ATOM 716 C C . VAL 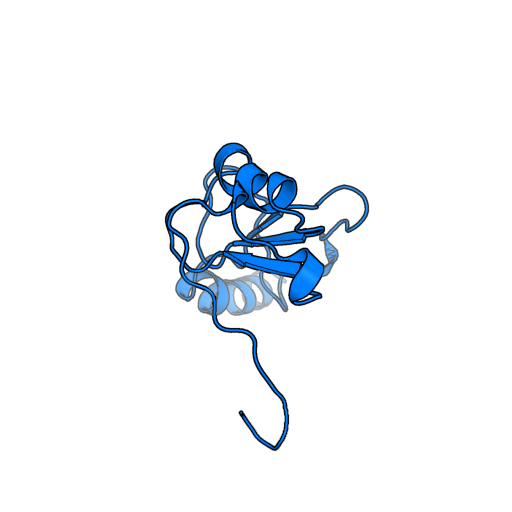A 1 97 ? -16.261 -2.588 20.592 1.00 95.38 97 VAL A C 1
ATOM 718 O O . VAL A 1 97 ? -17.299 -2.954 21.120 1.00 95.38 97 VAL A O 1
ATOM 721 N N . ILE A 1 98 ? -15.682 -1.426 20.905 1.00 96.06 98 ILE A N 1
ATOM 722 C CA . ILE A 1 98 ? -16.290 -0.469 21.844 1.00 96.06 98 ILE A CA 1
ATOM 723 C C . ILE A 1 98 ? -17.462 0.297 21.204 1.00 96.06 98 ILE A C 1
ATOM 725 O O . ILE A 1 98 ? -18.357 0.741 21.919 1.00 96.06 98 ILE A O 1
ATOM 729 N N . GLN A 1 99 ? -17.422 0.522 19.888 1.00 93.25 99 GLN A N 1
ATOM 730 C CA . GLN A 1 99 ? -18.423 1.310 19.158 1.00 93.25 99 GLN A CA 1
ATOM 731 C C . GLN A 1 99 ? -19.577 0.477 18.583 1.00 93.25 99 GLN A C 1
ATOM 733 O O . GLN A 1 99 ? -20.631 1.055 18.316 1.00 93.25 99 GLN A O 1
ATOM 738 N N . ASP A 1 100 ? -19.365 -0.822 18.367 1.00 88.50 100 ASP A N 1
ATOM 739 C CA . ASP A 1 100 ? -20.389 -1.796 17.960 1.00 88.50 100 ASP A CA 1
ATOM 740 C C . ASP A 1 100 ? -21.228 -2.271 19.164 1.00 88.50 100 ASP A C 1
ATOM 742 O O . ASP A 1 100 ? -22.459 -2.428 18.988 1.00 88.50 100 ASP A O 1
#

Organism: Channa striata (NCBI:txid64152)

pLDDT: mean 92.86, std 5.08, range [65.06, 97.69]

Foldseek 3Di:
DPPPDDQDDDDDDFLLPDQVVVRVAQEEEAAPPPQQEPVSCVSNVNSVHQAYEYAEDHPHAAEDAPQACPVVDDSVPHRYHYPYYPVCNVVRNVVRVVVD

Secondary structure (DSSP, 8-state):
-BTTB-------SSGGG--HHHHT--EEEE-SSS--SHHHHHHHHHTT-SEEEESS--SSSPB--TTTTGGG--TTT-SEEE---HHHHHHHHHHHHHH-

Sequence (100 aa):
IVERLAISVLQWMKPAEIPRGYAGAQKVDESTGVYLSIEKASALIQGGAKRVVVSAPSPDVPMFVMGANQDKIDPSRMTIVSNASRTTNCLAPLAKVIQD

Radius of gyration: 15.46 Å; chains: 1; bounding box: 40×36×37 Å